Protein AF-A0A967JYQ4-F1 (afdb_monomer)

Secondary structure (DSSP, 8-state):
---TTHHHHHHHHHHHHHHHHHHHHHHHHHHHHHHHHHT--GGGGS--TT-GGGTTHHHHGGG--S-HHHHHHHHHHHHHHHHHT-

Foldseek 3Di:
DDDPPVPVVLVVLLVVQLVVLVVLLVLLVVLVVCCVVVVVPCCQLAADPPDPSRVSNVVCVSSDDPDPVVSVVVSVVSNVCSSVVD

Solvent-accessible surface area (backbone atoms only — not comparable to full-atom values): 4922 Å² total; per-residue (Å²): 135,81,66,90,70,49,65,65,55,49,52,54,50,44,53,50,37,39,51,51,32,48,52,50,48,50,49,36,52,48,48,45,48,48,29,67,74,65,68,59,60,59,68,71,43,26,70,40,89,97,42,81,78,14,54,60,7,76,75,40,34,91,51,57,62,99,43,72,68,55,54,59,67,45,44,60,56,44,43,52,52,53,31,69,77,112

Nearest PDB structures (foldseek):
  8dbw-assembly1_a  TM=3.484E-01  e=5.576E+00  Escherichia c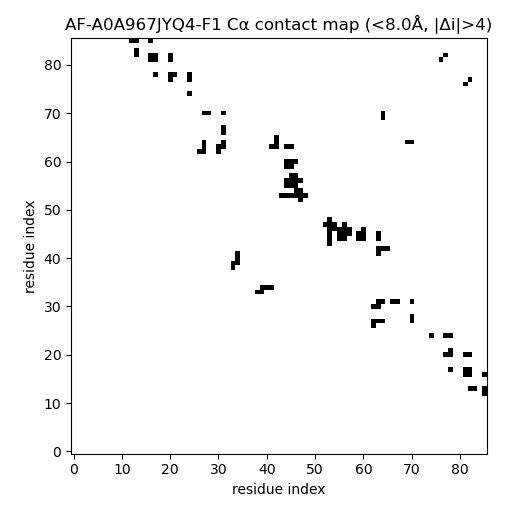oli

Radius of gyration: 17.3 Å; Cα contacts (8 Å, |Δi|>4): 69; chains: 1; bounding box: 49×27×47 Å

pLDDT: mean 91.46, std 10.48, range [47.16, 98.5]

Structure (mmCIF, N/CA/C/O backbone):
data_AF-A0A967JYQ4-F1
#
_entry.id   AF-A0A967JYQ4-F1
#
loop_
_atom_site.group_PDB
_atom_site.id
_atom_site.type_symbol
_atom_site.label_atom_id
_atom_site.label_alt_id
_atom_site.label_comp_id
_atom_site.label_asym_id
_atom_site.label_entity_id
_atom_site.label_seq_id
_atom_site.pdbx_PDB_ins_code
_atom_site.Cartn_x
_atom_site.Cartn_y
_atom_site.Cartn_z
_atom_site.occupancy
_atom_site.B_iso_or_equiv
_atom_site.auth_seq_id
_atom_site.auth_comp_id
_atom_site.auth_asym_id
_atom_site.auth_atom_id
_atom_site.pdbx_PDB_model_num
ATOM 1 N N . MET A 1 1 ? 32.736 -15.399 -19.685 1.00 47.16 1 MET A N 1
ATOM 2 C CA . MET A 1 1 ? 32.021 -15.710 -20.938 1.00 47.16 1 MET A CA 1
ATOM 3 C C . MET A 1 1 ? 30.566 -15.337 -20.713 1.00 47.16 1 MET A C 1
ATOM 5 O O . MET A 1 1 ? 29.871 -16.055 -20.012 1.00 47.16 1 MET A O 1
ATOM 9 N N . SER A 1 2 ? 30.172 -14.135 -21.130 1.00 60.22 2 SER A N 1
ATOM 10 C CA . SER A 1 2 ? 28.803 -13.622 -21.016 1.00 60.22 2 SER A CA 1
ATOM 11 C C . SER A 1 2 ? 27.929 -14.315 -22.056 1.00 60.22 2 SER A C 1
ATOM 13 O O . SER A 1 2 ? 28.240 -14.269 -23.243 1.00 60.22 2 SER A O 1
ATOM 15 N N . ASP A 1 3 ? 26.878 -14.993 -21.606 1.00 64.00 3 ASP A N 1
ATOM 16 C CA . ASP A 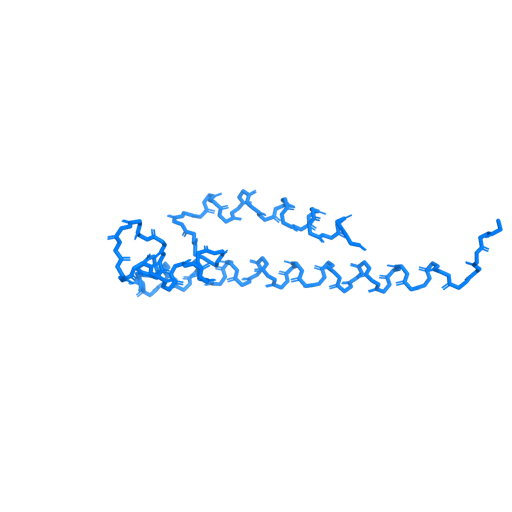1 3 ? 25.893 -15.616 -22.485 1.00 64.00 3 ASP A CA 1
ATOM 17 C C . ASP A 1 3 ? 25.143 -14.512 -23.264 1.00 64.00 3 ASP A C 1
ATOM 19 O O . ASP A 1 3 ? 24.521 -13.652 -22.639 1.00 64.00 3 ASP A O 1
ATOM 23 N N . PRO A 1 4 ? 25.205 -14.463 -24.605 1.00 61.34 4 PRO A N 1
ATOM 24 C CA . PRO A 1 4 ? 24.547 -13.423 -25.400 1.00 61.34 4 PRO A CA 1
ATOM 25 C C . PRO A 1 4 ? 23.007 -13.438 -25.297 1.00 61.34 4 PRO A C 1
ATOM 27 O O . PRO A 1 4 ? 22.366 -12.494 -25.760 1.00 61.34 4 PRO A O 1
ATOM 30 N N . GLY A 1 5 ? 22.400 -14.462 -24.678 1.00 62.38 5 GLY A N 1
ATOM 31 C CA . GLY A 1 5 ? 20.950 -14.568 -24.465 1.00 62.38 5 GLY A CA 1
ATOM 32 C C . GLY A 1 5 ? 20.393 -13.925 -23.182 1.00 62.38 5 GLY A C 1
ATOM 33 O O . GLY A 1 5 ? 19.173 -13.803 -23.053 1.00 62.38 5 GLY A O 1
ATOM 34 N N . THR A 1 6 ? 21.228 -13.501 -22.225 1.00 67.38 6 THR A N 1
ATOM 35 C CA . THR A 1 6 ? 20.755 -13.069 -20.889 1.00 67.38 6 THR A CA 1
ATOM 36 C C . THR A 1 6 ? 20.155 -11.663 -20.856 1.00 67.38 6 THR A C 1
ATOM 38 O O . THR A 1 6 ? 19.122 -11.464 -20.215 1.00 67.38 6 THR A O 1
ATOM 41 N N . GLY A 1 7 ? 20.699 -10.708 -21.617 1.00 74.38 7 GLY A N 1
ATOM 42 C CA . GLY A 1 7 ? 20.267 -9.301 -21.548 1.00 74.38 7 GLY A CA 1
ATOM 43 C C . GLY A 1 7 ? 18.797 -9.059 -21.927 1.00 74.38 7 GLY A C 1
ATOM 44 O O . GLY A 1 7 ? 18.123 -8.218 -21.331 1.00 74.38 7 GLY A O 1
ATOM 45 N N . GLY A 1 8 ? 18.258 -9.831 -22.879 1.00 80.75 8 GLY A N 1
ATOM 46 C CA . GLY A 1 8 ? 16.842 -9.746 -23.259 1.00 80.75 8 GLY A CA 1
ATOM 47 C C . GLY A 1 8 ? 15.905 -10.291 -22.176 1.00 80.75 8 GLY A C 1
ATOM 48 O O . GLY A 1 8 ? 14.859 -9.702 -21.898 1.00 80.75 8 GLY A O 1
ATOM 49 N N . ALA A 1 9 ? 16.295 -11.388 -21.525 1.00 82.56 9 ALA A N 1
ATOM 50 C CA . ALA A 1 9 ? 15.538 -11.970 -20.422 1.00 82.56 9 ALA A CA 1
ATOM 51 C C . ALA A 1 9 ? 15.563 -11.072 -19.171 1.00 82.56 9 ALA A C 1
ATOM 53 O O . ALA A 1 9 ? 14.540 -10.956 -18.492 1.00 82.56 9 ALA A O 1
ATOM 54 N N . ASP A 1 10 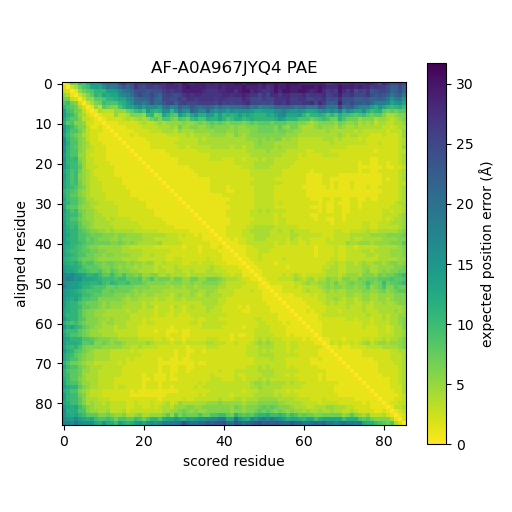? 16.683 -10.393 -18.910 1.00 85.44 10 ASP A N 1
ATOM 55 C CA . ASP A 1 10 ? 16.836 -9.447 -17.797 1.00 85.44 10 ASP A CA 1
ATOM 56 C C . ASP A 1 10 ? 15.941 -8.211 -17.957 1.00 85.44 10 ASP A C 1
ATOM 58 O O . ASP A 1 10 ? 15.234 -7.841 -17.021 1.00 85.44 10 ASP A O 1
ATOM 62 N N . LEU A 1 11 ? 15.859 -7.626 -19.158 1.00 87.50 11 LEU A N 1
ATOM 63 C CA . LEU A 1 11 ? 14.949 -6.503 -19.422 1.00 87.50 11 LEU A CA 1
ATOM 64 C C . LEU A 1 11 ? 13.474 -6.901 -19.263 1.00 87.50 11 LEU A C 1
ATOM 66 O O . LEU A 1 11 ? 12.666 -6.129 -18.743 1.00 87.50 11 LEU A O 1
ATOM 70 N N . ILE A 1 12 ? 13.104 -8.104 -19.711 1.00 89.50 12 ILE A N 1
ATOM 71 C CA . ILE A 1 12 ? 11.734 -8.615 -19.566 1.00 89.50 12 ILE A CA 1
ATOM 72 C C . ILE A 1 12 ? 11.397 -8.830 -18.087 1.00 89.50 12 ILE A C 1
ATOM 74 O O . ILE A 1 12 ? 10.292 -8.474 -17.670 1.00 89.50 12 ILE A O 1
ATOM 78 N N . ARG A 1 13 ? 12.327 -9.380 -17.295 1.00 89.06 13 ARG A N 1
ATOM 79 C CA . ARG A 1 13 ? 12.173 -9.516 -15.838 1.00 89.06 13 ARG A CA 1
ATOM 80 C C . ARG A 1 13 ? 11.998 -8.154 -15.179 1.00 89.06 13 ARG A C 1
ATOM 82 O O . ARG A 1 13 ? 10.968 -7.944 -14.546 1.00 89.06 13 ARG A O 1
ATOM 89 N N . LEU A 1 14 ? 12.910 -7.219 -15.443 1.00 90.81 14 LEU A N 1
ATOM 90 C CA . LEU A 1 14 ? 12.872 -5.858 -14.909 1.00 90.81 14 LEU A CA 1
ATOM 91 C C . LEU A 1 14 ? 11.553 -5.151 -15.236 1.00 90.81 14 LEU A C 1
ATOM 93 O O . LEU A 1 14 ? 10.919 -4.553 -14.373 1.00 90.81 14 LEU A O 1
ATOM 97 N N . ARG A 1 15 ? 11.097 -5.239 -16.490 1.00 92.81 15 ARG A N 1
ATOM 98 C CA . ARG A 1 15 ? 9.821 -4.641 -16.899 1.00 92.81 15 ARG A CA 1
ATOM 99 C C . ARG A 1 15 ? 8.648 -5.268 -16.148 1.00 92.81 15 ARG A C 1
ATOM 101 O O . ARG A 1 15 ? 7.733 -4.553 -15.755 1.00 92.81 15 ARG A O 1
ATOM 108 N N . ARG A 1 16 ? 8.641 -6.591 -15.972 1.00 94.06 16 ARG A N 1
ATOM 109 C CA . ARG A 1 16 ? 7.564 -7.298 -15.263 1.00 94.06 16 ARG A CA 1
ATOM 110 C C . ARG A 1 16 ? 7.538 -6.946 -13.779 1.00 94.06 16 ARG A C 1
ATOM 112 O O . ARG A 1 16 ? 6.456 -6.667 -13.272 1.00 94.06 16 ARG A O 1
ATOM 119 N N . THR A 1 17 ? 8.689 -6.925 -13.108 1.00 94.44 17 THR A N 1
ATOM 120 C CA . THR A 1 17 ? 8.782 -6.556 -11.687 1.00 94.44 17 THR A CA 1
ATOM 121 C C . THR A 1 17 ? 8.391 -5.094 -11.495 1.00 94.44 17 THR A C 1
ATOM 123 O O . THR A 1 17 ? 7.517 -4.810 -10.678 1.00 94.44 17 THR A O 1
ATOM 126 N N . ALA A 1 18 ? 8.890 -4.187 -12.339 1.00 94.56 18 ALA A N 1
ATOM 127 C CA . ALA A 1 18 ? 8.492 -2.780 -12.328 1.00 94.56 18 ALA A CA 1
ATOM 128 C C . ALA A 1 18 ? 6.976 -2.595 -12.498 1.00 94.56 18 ALA A C 1
ATOM 130 O O . ALA A 1 18 ? 6.354 -1.857 -11.736 1.00 94.56 18 ALA A O 1
ATOM 131 N N . LEU A 1 19 ? 6.357 -3.287 -13.463 1.00 96.62 19 LEU A N 1
ATOM 132 C CA . LEU A 1 19 ? 4.907 -3.221 -13.672 1.00 96.62 19 LEU A CA 1
ATOM 133 C C . LEU A 1 19 ? 4.124 -3.807 -12.492 1.00 96.62 19 LEU A C 1
ATOM 135 O O . LEU A 1 19 ? 3.099 -3.243 -12.115 1.00 96.62 19 LEU A O 1
ATOM 139 N N . ALA A 1 20 ? 4.599 -4.899 -11.892 1.00 96.44 20 ALA A N 1
ATOM 140 C CA . ALA A 1 20 ? 3.960 -5.504 -10.727 1.00 96.44 20 ALA A CA 1
ATOM 141 C C . ALA A 1 20 ? 3.981 -4.560 -9.514 1.00 96.44 2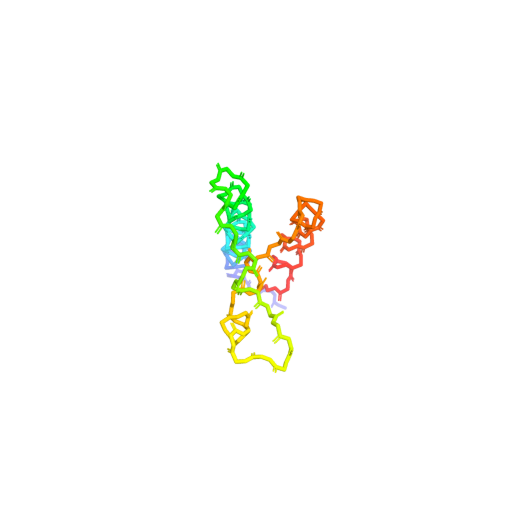0 ALA A C 1
ATOM 143 O O . ALA A 1 20 ? 2.943 -4.336 -8.893 1.00 96.44 20 ALA A O 1
ATOM 144 N N . PHE A 1 21 ? 5.129 -3.948 -9.212 1.00 96.25 21 PHE A N 1
ATOM 145 C CA . PHE A 1 21 ? 5.237 -2.991 -8.109 1.00 96.25 21 PHE A CA 1
ATOM 146 C C . PHE A 1 21 ? 4.500 -1.681 -8.397 1.00 96.25 21 PHE A C 1
ATOM 148 O O . PHE A 1 21 ? 3.869 -1.137 -7.492 1.00 96.25 21 PHE A O 1
ATOM 155 N N . ALA A 1 22 ? 4.484 -1.205 -9.644 1.00 97.62 22 ALA A N 1
ATOM 156 C CA . ALA A 1 22 ? 3.654 -0.067 -10.037 1.00 97.62 22 ALA A CA 1
ATOM 157 C C . ALA A 1 22 ? 2.157 -0.355 -9.854 1.00 97.62 22 ALA A C 1
ATOM 159 O O . ALA A 1 22 ? 1.439 0.480 -9.303 1.00 97.62 22 ALA A O 1
ATOM 160 N N . ALA A 1 23 ? 1.693 -1.544 -10.246 1.00 98.00 23 ALA A N 1
ATOM 161 C CA . ALA A 1 23 ? 0.315 -1.972 -10.020 1.00 98.00 23 ALA A CA 1
ATOM 162 C C . ALA A 1 23 ? -0.008 -2.085 -8.522 1.00 98.00 23 A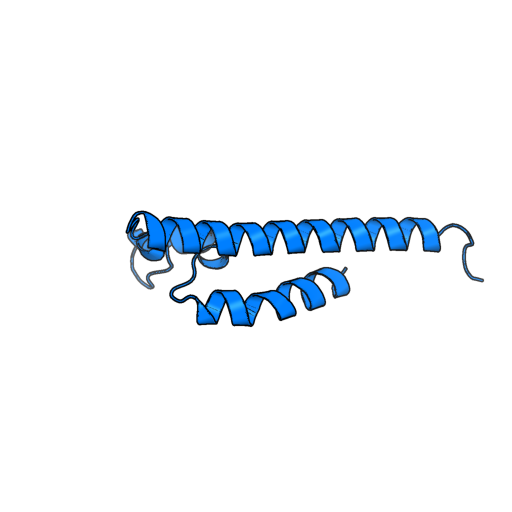LA A C 1
ATOM 164 O O . ALA A 1 23 ? -1.071 -1.644 -8.087 1.00 98.00 23 ALA A O 1
ATOM 165 N N . PHE A 1 24 ? 0.920 -2.614 -7.720 1.00 97.44 24 PHE A N 1
ATOM 166 C CA . PHE A 1 24 ? 0.755 -2.687 -6.271 1.00 97.44 24 PHE A CA 1
ATOM 167 C C . PHE A 1 24 ? 0.663 -1.294 -5.636 1.00 97.44 24 PHE A C 1
ATOM 169 O O . PHE A 1 24 ? -0.271 -1.030 -4.886 1.00 97.44 24 PHE A O 1
ATOM 176 N N . VAL A 1 25 ? 1.558 -0.364 -5.985 1.00 98.19 25 VAL A N 1
ATOM 177 C CA . VAL A 1 25 ? 1.487 1.028 -5.510 1.00 98.19 25 VAL A CA 1
ATOM 178 C C . VAL A 1 25 ? 0.171 1.687 -5.927 1.00 98.19 25 VAL A C 1
ATOM 180 O O . VAL A 1 25 ? -0.476 2.325 -5.097 1.00 98.19 25 VAL A O 1
ATOM 183 N N . ALA A 1 26 ? -0.264 1.506 -7.176 1.00 98.50 26 ALA A N 1
ATOM 184 C CA . ALA A 1 26 ? -1.552 2.019 -7.639 1.00 98.50 26 ALA A CA 1
ATOM 185 C C . ALA A 1 26 ? -2.720 1.465 -6.805 1.00 98.50 26 ALA A C 1
ATOM 187 O O . ALA A 1 26 ? -3.617 2.222 -6.434 1.00 98.50 26 ALA A O 1
ATOM 188 N N . LEU A 1 27 ? -2.683 0.181 -6.434 1.00 98.38 27 LEU A N 1
ATOM 189 C CA . LEU A 1 27 ? -3.670 -0.419 -5.536 1.00 98.38 27 LEU A CA 1
ATOM 190 C C . LEU A 1 27 ? -3.682 0.255 -4.153 1.00 98.38 27 LEU A C 1
ATOM 192 O O . LEU A 1 27 ? -4.763 0.547 -3.646 1.00 98.38 27 LEU A O 1
ATOM 196 N N . LEU A 1 28 ? -2.520 0.567 -3.562 1.00 98.12 28 LEU A N 1
ATOM 197 C CA . LEU A 1 28 ? -2.448 1.283 -2.272 1.00 98.12 28 LEU A CA 1
ATOM 198 C C . LEU A 1 28 ? -3.112 2.664 -2.347 1.00 98.12 28 LEU A C 1
ATOM 200 O O . LEU A 1 28 ? -3.858 3.065 -1.449 1.00 98.12 28 LEU A O 1
ATOM 204 N N . TRP A 1 29 ? -2.864 3.378 -3.444 1.00 98.50 29 TRP A N 1
ATOM 205 C CA . TRP A 1 29 ? -3.472 4.675 -3.723 1.00 98.50 29 TRP A CA 1
ATOM 206 C C . TRP A 1 29 ? -4.989 4.585 -3.887 1.00 98.50 29 TRP A C 1
ATOM 208 O O . TRP A 1 29 ? -5.712 5.382 -3.286 1.00 98.50 29 TRP A O 1
ATOM 218 N N . ILE A 1 30 ? -5.476 3.595 -4.640 1.00 98.25 30 ILE A N 1
ATOM 219 C CA . ILE A 1 30 ? -6.911 3.342 -4.819 1.00 98.25 30 ILE A CA 1
ATOM 220 C C . ILE A 1 30 ? -7.566 3.024 -3.475 1.00 98.25 30 ILE A C 1
ATOM 222 O O . ILE A 1 30 ? -8.580 3.630 -3.147 1.00 98.25 30 ILE A O 1
ATOM 226 N N . MET A 1 31 ? -6.976 2.139 -2.668 1.00 97.94 31 MET A N 1
ATOM 227 C CA . MET A 1 31 ? -7.518 1.771 -1.355 1.00 97.94 31 MET A CA 1
ATOM 228 C C . MET A 1 31 ? -7.661 2.990 -0.437 1.00 97.94 31 MET A C 1
ATOM 230 O O . MET A 1 31 ? -8.716 3.182 0.169 1.00 97.94 31 MET A O 1
ATOM 234 N N . ARG A 1 32 ? -6.642 3.859 -0.370 1.00 97.31 32 ARG A N 1
ATOM 235 C CA . ARG A 1 32 ? -6.717 5.094 0.427 1.00 97.31 32 ARG A CA 1
ATOM 236 C C . ARG A 1 32 ? -7.711 6.106 -0.150 1.00 97.31 32 ARG A C 1
ATOM 238 O O . ARG A 1 32 ? -8.396 6.780 0.617 1.00 97.31 32 ARG A O 1
ATOM 245 N N . GLY A 1 33 ? -7.799 6.203 -1.475 1.00 98.00 33 GLY A N 1
ATOM 246 C CA . GLY A 1 33 ? -8.781 7.039 -2.164 1.00 98.00 33 GLY A CA 1
ATOM 247 C C . GLY A 1 33 ? -10.215 6.606 -1.884 1.00 98.00 33 GLY A C 1
ATOM 248 O O . GLY A 1 33 ? -11.038 7.446 -1.543 1.00 98.00 33 GLY A O 1
ATOM 249 N N . VAL A 1 34 ? -10.495 5.304 -1.947 1.00 97.62 34 VAL A N 1
ATOM 250 C CA . VAL A 1 34 ? -11.802 4.725 -1.608 1.00 97.62 34 VAL A CA 1
ATOM 251 C C . VAL A 1 34 ? -12.137 4.974 -0.139 1.00 97.62 34 VAL A C 1
ATOM 253 O O . VAL A 1 34 ? -13.229 5.449 0.160 1.00 97.62 34 VAL A O 1
ATOM 256 N N . ASP A 1 35 ? -11.195 4.721 0.772 1.00 96.81 35 ASP A N 1
ATOM 257 C CA . ASP A 1 35 ? -11.392 4.978 2.202 1.00 96.81 35 ASP A CA 1
ATOM 258 C C . ASP A 1 35 ? -11.773 6.440 2.477 1.00 96.81 35 ASP A C 1
ATOM 260 O O . ASP A 1 35 ? -12.722 6.702 3.209 1.00 96.81 35 ASP A O 1
ATOM 264 N N . ALA A 1 36 ? -11.085 7.387 1.832 1.00 97.00 36 ALA A N 1
ATOM 265 C CA . ALA A 1 36 ? -11.336 8.814 2.001 1.00 97.00 36 ALA A CA 1
ATOM 266 C C . ALA A 1 36 ? -12.607 9.314 1.289 1.00 97.00 36 ALA A C 1
ATOM 268 O O . ALA A 1 36 ? -13.285 10.191 1.815 1.00 97.00 36 ALA A O 1
ATOM 269 N N . ALA A 1 37 ? -12.922 8.798 0.098 1.00 98.00 37 ALA A N 1
ATOM 270 C CA . ALA A 1 37 ? -14.054 9.266 -0.704 1.00 98.00 37 ALA A CA 1
ATOM 271 C C . ALA A 1 37 ? -15.406 8.774 -0.174 1.00 98.00 37 ALA A C 1
ATOM 273 O O . ALA A 1 37 ? -16.406 9.475 -0.311 1.00 98.00 37 ALA A O 1
ATOM 274 N N . PHE A 1 38 ? -15.438 7.577 0.415 1.00 97.62 38 PHE A N 1
ATOM 275 C CA . PHE A 1 38 ? -16.670 6.942 0.885 1.00 97.62 38 PHE A CA 1
ATOM 276 C C . PHE A 1 38 ? -16.774 6.864 2.411 1.00 97.62 38 PHE A C 1
ATOM 278 O O . PHE A 1 38 ? -17.706 6.238 2.906 1.00 97.62 38 PHE A O 1
ATOM 285 N N . ASP A 1 39 ? -15.811 7.438 3.143 1.00 95.56 39 ASP A N 1
ATOM 286 C CA . ASP A 1 39 ? -15.661 7.264 4.596 1.00 95.56 39 ASP A CA 1
ATOM 287 C C . ASP A 1 39 ? -15.767 5.779 4.997 1.00 95.56 39 ASP A C 1
ATOM 289 O O . ASP A 1 39 ? -16.457 5.376 5.933 1.00 95.56 39 ASP A O 1
ATOM 293 N N . ALA A 1 40 ? -15.129 4.916 4.198 1.00 95.44 40 ALA A N 1
ATOM 294 C CA . ALA A 1 40 ? -15.411 3.484 4.215 1.00 95.44 40 ALA A CA 1
ATOM 295 C C . ALA A 1 40 ? -14.898 2.787 5.485 1.00 95.44 40 ALA A C 1
ATOM 297 O O . ALA A 1 40 ? -15.254 1.628 5.730 1.00 95.44 40 ALA A O 1
ATOM 298 N N . GLY A 1 41 ? -14.067 3.460 6.288 1.00 95.00 41 GLY A N 1
ATOM 299 C CA . GLY A 1 41 ? -13.532 2.956 7.549 1.00 95.00 41 GLY A CA 1
ATOM 300 C C . GLY A 1 41 ? -12.713 1.680 7.372 1.00 95.00 41 GLY A C 1
ATOM 301 O O . GLY A 1 41 ? -12.792 0.782 8.214 1.00 95.00 41 GLY A O 1
ATOM 302 N N . LEU A 1 42 ? -11.958 1.566 6.273 1.00 95.00 42 LEU A N 1
ATOM 303 C CA . LEU A 1 42 ? -11.231 0.351 5.884 1.00 95.00 42 LEU A CA 1
ATOM 304 C C . LEU A 1 42 ? -10.154 -0.042 6.897 1.00 95.00 42 LEU A C 1
ATOM 306 O O . LEU A 1 42 ? -9.802 -1.215 6.993 1.00 95.00 42 LEU A O 1
ATOM 310 N N . LEU A 1 43 ? -9.677 0.909 7.705 1.00 94.25 43 LEU A N 1
ATOM 311 C CA . LEU A 1 43 ? -8.738 0.640 8.795 1.00 94.25 43 LEU A CA 1
ATOM 312 C C . LEU A 1 43 ? -9.272 -0.365 9.823 1.00 94.25 43 LEU A C 1
ATOM 314 O O . LEU A 1 43 ? -8.455 -1.003 10.478 1.00 94.25 43 LEU A O 1
ATOM 318 N N . ARG A 1 44 ? -10.596 -0.589 9.909 1.00 93.31 44 ARG A N 1
ATOM 319 C CA . ARG A 1 44 ? -11.186 -1.664 10.733 1.00 93.31 44 ARG A CA 1
ATOM 320 C C . ARG A 1 44 ? -10.720 -3.069 10.344 1.00 93.31 44 ARG A C 1
ATOM 322 O O . ARG A 1 44 ? -10.873 -3.994 11.128 1.00 93.31 44 ARG A O 1
ATOM 329 N N . PHE A 1 45 ? -10.182 -3.232 9.137 1.00 94.81 45 PHE A N 1
ATOM 330 C CA . PHE A 1 45 ? -9.569 -4.473 8.668 1.00 94.81 45 PHE A CA 1
ATOM 331 C C . PHE A 1 45 ? -8.050 -4.488 8.887 1.00 94.81 45 PHE A C 1
ATOM 333 O O . PHE A 1 45 ? -7.364 -5.317 8.301 1.00 94.81 45 PHE 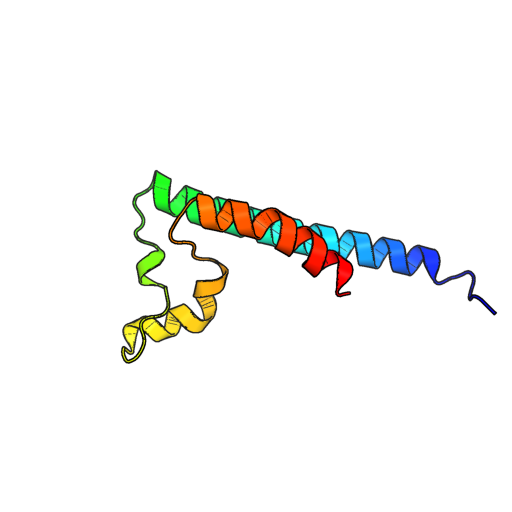A O 1
ATOM 340 N N . GLY A 1 46 ? -7.514 -3.556 9.679 1.00 93.81 46 GLY A N 1
ATOM 341 C CA . GLY A 1 46 ? -6.116 -3.515 10.092 1.00 93.81 46 GLY A CA 1
ATOM 342 C C . GLY A 1 46 ? -5.799 -4.491 11.228 1.00 93.81 46 GLY A C 1
ATOM 343 O O . GLY A 1 46 ? -6.656 -5.223 11.721 1.00 93.81 46 GLY A O 1
ATOM 344 N N . VAL A 1 47 ? -4.529 -4.522 11.637 1.00 94.81 47 VAL A N 1
ATOM 345 C CA . VAL A 1 47 ? -4.072 -5.391 12.730 1.00 94.81 47 VAL A CA 1
ATOM 346 C C . VAL A 1 47 ? -4.424 -4.764 14.075 1.00 94.81 47 VAL A C 1
ATOM 348 O O . VAL A 1 47 ? -3.994 -3.652 14.382 1.00 94.81 47 VAL A O 1
ATOM 351 N N . TYR A 1 48 ? -5.134 -5.526 14.906 1.00 94.62 48 TYR A N 1
ATOM 352 C CA . TYR A 1 48 ? -5.446 -5.176 16.291 1.00 94.62 48 TYR A CA 1
ATOM 353 C C . TYR A 1 48 ? -4.884 -6.251 17.231 1.00 94.62 48 TYR A C 1
ATOM 355 O O . TYR A 1 48 ? -5.506 -7.302 17.400 1.00 94.62 48 TYR A O 1
ATOM 363 N N . PRO A 1 49 ? -3.699 -6.031 17.829 1.00 93.50 49 PRO A N 1
ATOM 364 C CA . PRO A 1 49 ? -3.054 -7.023 18.683 1.00 93.50 49 PRO A CA 1
ATOM 365 C C . PRO A 1 49 ? -3.951 -7.471 19.844 1.00 93.50 49 PRO A C 1
ATOM 367 O O . PRO A 1 49 ? -4.597 -6.650 20.495 1.00 93.50 49 PRO A O 1
ATOM 370 N N . GLY A 1 50 ? -3.981 -8.781 20.102 1.00 94.12 50 GLY A N 1
ATOM 371 C CA . GLY A 1 50 ? -4.770 -9.375 21.188 1.00 94.12 50 GLY A CA 1
ATOM 372 C C . GLY A 1 50 ? -6.279 -9.451 20.926 1.00 94.12 50 GLY A C 1
ATOM 373 O O . GLY A 1 50 ? -7.027 -9.776 21.845 1.00 94.12 50 GLY A O 1
ATOM 374 N N . ARG A 1 51 ? -6.735 -9.156 19.701 1.00 94.00 51 ARG A N 1
ATOM 375 C CA . ARG A 1 51 ? -8.148 -9.204 19.307 1.00 94.00 51 ARG A CA 1
ATOM 376 C C . ARG A 1 51 ? -8.346 -10.122 18.107 1.00 94.00 51 ARG A C 1
ATOM 378 O O . ARG A 1 51 ? -7.636 -10.000 17.109 1.00 94.00 51 ARG A O 1
ATOM 385 N N . TRP A 1 52 ? -9.333 -11.011 18.187 1.00 94.31 52 TRP A N 1
ATOM 386 C CA . TRP A 1 52 ? -9.670 -11.931 17.094 1.00 94.31 52 TRP A CA 1
ATOM 387 C C . TRP A 1 52 ? -10.163 -11.179 15.856 1.00 94.31 52 TRP A C 1
ATOM 389 O O . TRP A 1 52 ? -9.856 -11.561 14.728 1.00 94.31 52 TRP A O 1
ATOM 399 N N . GLU A 1 53 ? -10.837 -10.050 16.064 1.00 91.88 53 GLU A N 1
ATOM 400 C CA . GLU A 1 53 ? -11.312 -9.155 15.009 1.00 91.88 53 GLU A CA 1
ATOM 401 C C . GLU A 1 53 ? -10.159 -8.548 14.189 1.00 91.88 53 GLU 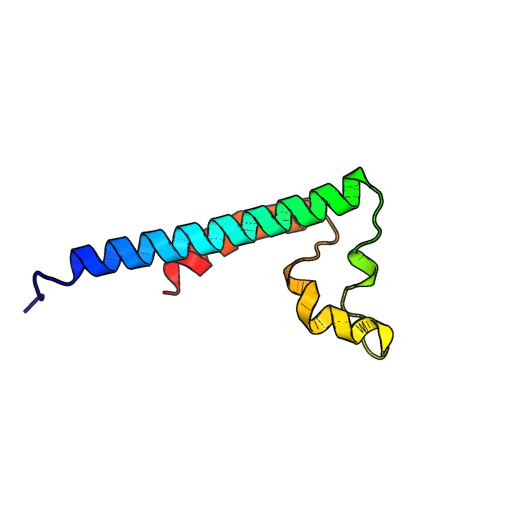A C 1
ATOM 403 O O . GLU A 1 53 ? -10.376 -8.105 13.066 1.00 91.88 53 GLU A O 1
ATOM 408 N N . GLY A 1 54 ? -8.928 -8.551 14.720 1.00 93.44 54 GLY A N 1
ATOM 409 C CA . GLY A 1 54 ? -7.726 -8.062 14.041 1.00 93.44 54 GLY A CA 1
ATOM 410 C C . GLY A 1 54 ? -7.016 -9.082 13.151 1.00 93.44 54 GLY A C 1
ATOM 411 O O . GLY A 1 54 ? -6.069 -8.707 12.458 1.00 93.44 54 GLY A O 1
ATOM 412 N N . LEU A 1 55 ? -7.442 -10.352 13.139 1.00 94.56 55 LEU A N 1
ATOM 413 C CA . LEU A 1 55 ? -6.824 -11.392 12.305 1.00 94.56 55 LEU A CA 1
ATOM 414 C C . LEU A 1 55 ? -6.859 -11.096 10.797 1.00 94.56 55 LEU A C 1
ATOM 416 O O . LEU A 1 55 ? -5.833 -11.315 10.149 1.00 94.56 55 LEU A O 1
ATOM 420 N N . PRO A 1 56 ? -7.952 -10.555 10.215 1.00 94.62 56 PRO A N 1
ATOM 421 C CA . PRO A 1 56 ? -7.946 -10.131 8.814 1.00 94.62 56 PRO A CA 1
ATOM 422 C C . PRO A 1 56 ? -6.817 -9.137 8.509 1.00 94.62 56 PRO A C 1
ATOM 424 O O . PRO A 1 56 ? -6.237 -9.167 7.422 1.00 94.62 56 PRO A O 1
ATOM 427 N N . GLY A 1 57 ? -6.435 -8.321 9.494 1.00 94.94 57 GLY A N 1
ATOM 428 C CA . GLY A 1 57 ? -5.325 -7.382 9.398 1.00 94.94 57 GLY A CA 1
ATOM 429 C C . GLY A 1 57 ? -3.998 -8.006 9.009 1.00 94.94 57 GLY A C 1
ATOM 430 O O . GLY A 1 57 ? -3.205 -7.337 8.357 1.00 94.94 57 GLY A O 1
ATOM 431 N N . ILE A 1 58 ? -3.757 -9.279 9.322 1.00 94.94 58 ILE A N 1
ATOM 432 C CA . ILE A 1 58 ? -2.514 -9.963 8.937 1.00 94.94 58 ILE A CA 1
ATOM 433 C C . ILE A 1 58 ? -2.366 -10.006 7.408 1.00 94.94 58 ILE A C 1
ATOM 435 O O . ILE A 1 58 ? -1.263 -9.856 6.890 1.00 94.94 58 ILE A O 1
ATOM 439 N N . LEU A 1 59 ? -3.478 -10.167 6.686 1.00 94.50 59 LEU A N 1
ATOM 440 C CA . LEU A 1 59 ? -3.490 -10.226 5.225 1.00 94.50 59 LEU A CA 1
ATOM 441 C C . LEU A 1 59 ? -3.664 -8.843 4.593 1.00 94.50 59 LEU A C 1
ATOM 443 O O . LEU A 1 59 ? -3.047 -8.552 3.569 1.00 94.50 59 LEU A O 1
ATOM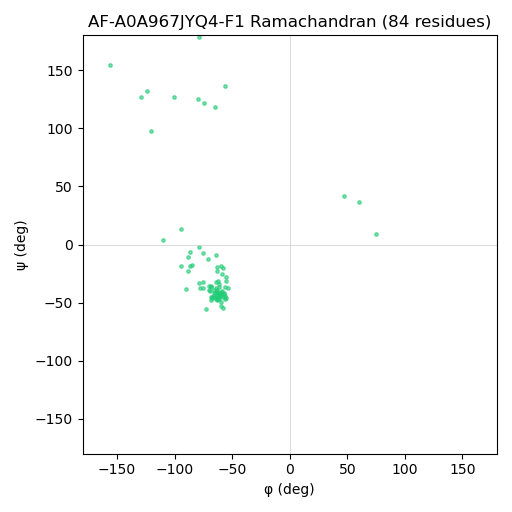 447 N N . PHE A 1 60 ? -4.501 -7.990 5.188 1.00 95.69 60 PHE A N 1
ATOM 448 C CA . PHE A 1 60 ? -4.903 -6.726 4.567 1.00 95.69 60 PHE A CA 1
ATOM 449 C C . PHE A 1 60 ? -4.055 -5.521 4.978 1.00 95.69 60 PHE A C 1
ATOM 451 O O . PHE A 1 60 ? -4.041 -4.535 4.243 1.00 95.69 60 PHE A O 1
ATOM 458 N N . ALA A 1 61 ? -3.310 -5.572 6.087 1.00 94.50 61 ALA A N 1
ATOM 459 C CA . ALA A 1 61 ? -2.497 -4.439 6.534 1.00 94.50 61 ALA A CA 1
ATOM 460 C C . ALA A 1 61 ? -1.527 -3.883 5.477 1.00 94.50 61 ALA A C 1
ATOM 462 O O . ALA A 1 61 ? -1.427 -2.660 5.404 1.00 94.50 61 ALA A O 1
ATOM 463 N N . PRO A 1 62 ? -0.876 -4.690 4.610 1.00 94.38 62 PRO A N 1
ATOM 464 C CA . PRO A 1 62 ? -0.036 -4.145 3.541 1.00 94.38 62 PRO A CA 1
ATOM 465 C C . PRO A 1 62 ? -0.785 -3.216 2.574 1.00 94.38 62 PRO A C 1
ATOM 467 O O . PRO A 1 62 ? -0.168 -2.345 1.966 1.00 94.38 62 PRO A O 1
ATOM 470 N N . LEU A 1 63 ? -2.106 -3.381 2.434 1.00 97.06 63 LEU A N 1
ATOM 471 C CA . LEU A 1 63 ? -2.957 -2.568 1.563 1.00 97.06 63 LEU A CA 1
ATOM 472 C C . LEU A 1 63 ? -3.502 -1.312 2.260 1.00 97.06 63 LEU A C 1
ATOM 474 O O . LEU A 1 63 ? -3.866 -0.339 1.600 1.00 97.06 63 LEU A O 1
ATOM 478 N N . LEU A 1 64 ? -3.565 -1.315 3.592 1.00 96.44 64 LEU A N 1
ATOM 479 C CA . LEU A 1 64 ? -4.267 -0.309 4.386 1.00 96.44 64 LEU A CA 1
ATOM 480 C C . LEU A 1 64 ? -3.291 0.719 4.962 1.00 96.44 64 LEU A C 1
ATOM 482 O O . LEU A 1 64 ? -2.328 0.378 5.639 1.00 96.44 64 LEU A O 1
ATOM 486 N N . HIS A 1 65 ? -3.560 2.005 4.729 1.00 96.62 65 HIS A N 1
ATOM 487 C CA . HIS A 1 65 ? -2.695 3.093 5.185 1.00 96.62 65 HIS A CA 1
ATOM 488 C C . HIS A 1 65 ? -3.495 4.156 5.938 1.00 96.62 65 HIS A C 1
ATOM 490 O O . HIS A 1 65 ? -4.457 4.712 5.418 1.00 96.62 65 HIS A O 1
ATOM 496 N N . GLY A 1 66 ? -3.053 4.493 7.154 1.00 93.44 66 GLY A N 1
ATOM 497 C CA . GLY A 1 66 ? -3.744 5.457 8.021 1.00 93.44 66 GLY A CA 1
ATOM 498 C C . GLY A 1 66 ? -3.594 6.930 7.627 1.00 93.44 66 GLY A C 1
ATOM 499 O O . GLY A 1 66 ? -4.223 7.791 8.231 1.00 93.44 66 GLY A O 1
ATOM 500 N N . SER A 1 67 ? -2.752 7.258 6.642 1.00 95.50 67 SER A N 1
ATOM 501 C CA . SER A 1 67 ? -2.602 8.636 6.162 1.00 95.50 67 SER A CA 1
ATOM 502 C C . SER A 1 67 ? -2.084 8.700 4.729 1.00 95.50 67 SER A C 1
ATOM 504 O O . SER A 1 67 ? -1.343 7.825 4.281 1.00 95.50 67 SER A O 1
ATOM 506 N N . TRP A 1 68 ? -2.407 9.796 4.037 1.00 97.44 68 TRP A N 1
ATOM 507 C CA . TRP A 1 68 ? -1.868 10.101 2.708 1.00 97.44 68 TRP A CA 1
ATOM 508 C C . TRP A 1 68 ? -0.340 10.162 2.709 1.00 97.44 68 TRP A C 1
ATOM 510 O O . TRP A 1 68 ? 0.304 9.586 1.838 1.00 97.44 68 TRP A O 1
ATOM 520 N N . ARG A 1 69 ? 0.247 10.781 3.744 1.00 97.88 69 ARG A N 1
ATOM 521 C CA . ARG A 1 69 ? 1.703 10.872 3.916 1.00 97.88 69 ARG A CA 1
ATOM 522 C C . ARG A 1 69 ? 2.370 9.495 3.932 1.00 97.88 69 ARG A C 1
ATOM 524 O O . ARG A 1 69 ? 3.462 9.361 3.396 1.00 97.88 69 ARG A O 1
ATOM 531 N N . HIS A 1 70 ? 1.722 8.486 4.514 1.00 96.75 70 HIS A N 1
ATOM 532 C CA . HIS A 1 70 ? 2.271 7.132 4.562 1.00 96.75 70 HIS A CA 1
ATOM 533 C C . HIS A 1 70 ? 2.306 6.481 3.168 1.00 96.75 70 HIS A C 1
ATOM 535 O O . HIS A 1 70 ? 3.341 5.950 2.778 1.00 96.75 70 HIS A O 1
ATOM 541 N N . VAL A 1 71 ? 1.227 6.597 2.381 1.00 97.50 71 VAL A N 1
ATOM 542 C CA . VAL A 1 71 ? 1.188 6.085 0.994 1.00 97.50 71 VAL A CA 1
ATOM 543 C C . VAL A 1 71 ? 2.245 6.775 0.122 1.00 97.50 71 VAL A C 1
ATOM 545 O O . VAL A 1 71 ? 2.989 6.114 -0.606 1.00 97.50 71 VAL A O 1
ATOM 548 N N . PHE A 1 72 ? 2.369 8.102 0.236 1.00 98.06 72 PHE A N 1
ATOM 549 C CA . PHE A 1 72 ? 3.402 8.871 -0.465 1.00 98.06 72 PHE A CA 1
ATOM 550 C C . PHE A 1 72 ? 4.817 8.412 -0.093 1.00 98.06 72 PHE A C 1
ATOM 552 O O . PHE A 1 72 ? 5.623 8.144 -0.981 1.00 98.06 72 PHE A O 1
ATOM 559 N N . ALA A 1 73 ? 5.110 8.285 1.205 1.00 97.56 73 ALA A N 1
ATOM 560 C CA . ALA A 1 73 ? 6.433 7.896 1.690 1.00 97.56 73 ALA A CA 1
ATOM 561 C C . ALA A 1 73 ? 6.849 6.489 1.228 1.00 97.56 73 ALA A C 1
ATOM 563 O O . ALA A 1 73 ? 8.029 6.263 0.980 1.00 97.56 73 ALA A O 1
ATOM 564 N N . ASN A 1 74 ? 5.893 5.569 1.056 1.00 97.19 74 ASN A N 1
ATOM 565 C CA . ASN A 1 74 ? 6.161 4.208 0.585 1.00 97.19 74 ASN A CA 1
ATOM 566 C C . ASN A 1 74 ? 6.223 4.084 -0.944 1.00 97.19 74 ASN A C 1
ATOM 568 O O . ASN A 1 74 ? 6.786 3.114 -1.440 1.00 97.19 74 ASN A O 1
ATOM 572 N N . THR A 1 75 ? 5.697 5.049 -1.704 1.00 97.62 75 THR A N 1
ATOM 573 C CA . THR A 1 75 ? 5.619 4.959 -3.173 1.00 97.62 75 THR A CA 1
ATOM 574 C C . THR A 1 75 ? 6.999 4.766 -3.813 1.00 97.62 75 THR A C 1
ATOM 576 O O . THR A 1 75 ? 7.207 3.795 -4.538 1.00 97.62 75 THR A O 1
ATOM 579 N N . LEU A 1 76 ? 7.964 5.647 -3.526 1.00 96.69 76 LEU A N 1
ATOM 580 C CA . LEU A 1 76 ? 9.299 5.555 -4.129 1.00 96.69 76 LEU A CA 1
ATOM 581 C C . LEU A 1 76 ? 10.089 4.324 -3.637 1.00 96.69 76 LEU A C 1
ATOM 583 O O . LEU A 1 76 ? 10.593 3.590 -4.489 1.00 96.69 76 LEU A O 1
ATOM 587 N N . PRO A 1 77 ? 10.173 4.030 -2.321 1.00 95.69 77 PRO A N 1
ATOM 588 C CA . PRO A 1 77 ? 10.839 2.823 -1.837 1.00 95.69 77 PRO A CA 1
ATOM 589 C C . PRO A 1 77 ? 10.258 1.530 -2.414 1.00 95.69 77 PRO A C 1
ATOM 591 O O . PRO A 1 77 ? 11.029 0.667 -2.817 1.00 95.69 77 PRO A O 1
ATOM 594 N N . LEU A 1 78 ? 8.929 1.396 -2.512 1.00 95.75 78 LEU A N 1
ATOM 595 C CA . LEU A 1 78 ? 8.299 0.194 -3.073 1.00 95.75 78 LEU A CA 1
ATOM 596 C C . LEU A 1 78 ? 8.640 0.003 -4.552 1.00 95.75 78 LEU A C 1
ATOM 598 O O . LEU A 1 78 ? 8.928 -1.116 -4.966 1.00 95.75 78 LEU A O 1
ATOM 602 N N . LEU A 1 79 ? 8.650 1.080 -5.341 1.00 95.62 79 LEU A N 1
ATOM 603 C CA . LEU A 1 79 ? 9.019 1.003 -6.754 1.00 95.62 79 LEU A CA 1
ATOM 604 C C . LEU A 1 79 ? 10.497 0.656 -6.935 1.00 95.62 79 LEU A C 1
ATOM 606 O O . LEU A 1 79 ? 10.821 -0.217 -7.735 1.00 95.62 79 LEU A O 1
ATOM 610 N N 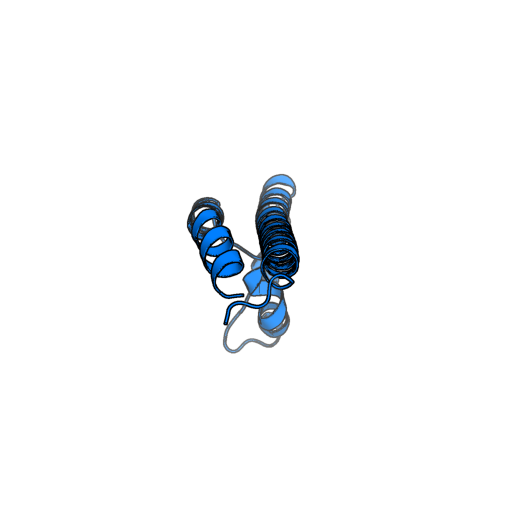. VAL A 1 80 ? 11.390 1.313 -6.193 1.00 94.38 80 VAL A N 1
ATOM 611 C CA . VAL A 1 80 ? 12.839 1.122 -6.342 1.00 94.38 80 VAL A CA 1
ATOM 612 C C . VAL A 1 80 ? 13.269 -0.229 -5.784 1.00 94.38 80 VAL A C 1
ATOM 614 O O . VAL A 1 80 ? 13.858 -1.023 -6.510 1.00 94.38 80 VAL A O 1
ATOM 617 N N . LEU A 1 81 ? 12.954 -0.517 -4.519 1.00 92.56 81 LEU A N 1
ATOM 618 C CA . LEU A 1 81 ? 13.382 -1.753 -3.862 1.00 92.56 81 LEU A CA 1
ATOM 619 C C . LEU A 1 81 ? 12.668 -2.967 -4.449 1.00 92.56 81 LEU A C 1
ATOM 621 O O . LEU A 1 81 ? 13.302 -3.990 -4.670 1.00 92.56 81 LEU A O 1
ATOM 625 N N . GLY A 1 82 ? 11.375 -2.848 -4.751 1.00 88.56 82 GLY A N 1
ATOM 626 C CA . GLY A 1 82 ? 10.617 -3.936 -5.354 1.00 88.56 82 GLY A CA 1
ATOM 627 C C . GLY A 1 82 ? 11.117 -4.314 -6.744 1.00 88.56 82 GLY A C 1
ATOM 628 O O . GLY A 1 82 ? 11.184 -5.488 -7.086 1.00 88.56 82 GLY A O 1
ATOM 629 N N . THR A 1 83 ? 11.529 -3.330 -7.539 1.00 88.88 83 THR A N 1
ATOM 630 C CA . THR A 1 83 ? 12.077 -3.593 -8.873 1.00 88.88 83 THR A CA 1
ATOM 631 C C . THR A 1 83 ? 13.534 -4.060 -8.818 1.00 88.88 83 THR A C 1
ATOM 633 O O . THR A 1 83 ? 13.927 -4.856 -9.659 1.00 88.88 83 THR A O 1
ATOM 636 N N . ALA A 1 84 ? 14.328 -3.584 -7.849 1.00 85.50 84 ALA A N 1
ATOM 637 C CA . ALA A 1 84 ? 15.760 -3.887 -7.737 1.00 85.50 84 ALA A CA 1
ATOM 638 C C . ALA A 1 84 ? 16.084 -5.174 -6.957 1.00 85.50 84 ALA A C 1
ATOM 640 O O . ALA A 1 84 ? 17.198 -5.680 -7.064 1.00 85.50 84 ALA A O 1
ATOM 641 N N . ALA A 1 85 ? 15.155 -5.689 -6.148 1.00 77.50 85 ALA A N 1
ATOM 642 C CA . ALA A 1 85 ? 15.358 -6.906 -5.360 1.00 77.50 85 ALA A CA 1
ATOM 643 C C . ALA A 1 85 ? 15.216 -8.216 -6.167 1.00 77.50 85 ALA A C 1
ATOM 645 O O . ALA A 1 85 ? 15.397 -9.289 -5.589 1.00 77.50 85 ALA A O 1
ATOM 646 N N . PHE A 1 86 ? 14.894 -8.147 -7.466 1.00 58.16 86 PHE A N 1
ATOM 647 C CA . PHE A 1 86 ? 14.606 -9.287 -8.349 1.00 58.16 86 PHE A CA 1
ATOM 648 C C . PHE A 1 86 ? 15.164 -9.071 -9.758 1.00 58.16 86 PHE A C 1
ATOM 650 O O . PHE A 1 86 ? 15.386 -10.090 -10.452 1.00 58.16 86 PHE A O 1
#

Mean predicted aligned error: 5.41 Å

Sequence (86 aa):
MSDPGTGGADLIRLRRTALAFAAFVALLWIMRGVDAAFDAGLLRFGVYPGRWEGLPGILFAPLLHGSWRHVFANTLPLLVLGTAAF